Protein AF-A0A1B6J2Y1-F1 (afdb_monomer_lite)

pLDDT: mean 91.32, std 6.56, range [56.53, 96.56]

Structure (mmCIF, N/CA/C/O backbone):
data_AF-A0A1B6J2Y1-F1
#
_entry.id   AF-A0A1B6J2Y1-F1
#
loop_
_atom_site.group_PDB
_atom_site.id
_atom_site.type_symbol
_atom_site.label_atom_id
_atom_site.label_alt_id
_atom_site.label_comp_id
_atom_site.label_asym_id
_atom_site.label_entity_id
_atom_site.label_seq_id
_atom_site.pdbx_PDB_ins_code
_atom_site.Cartn_x
_atom_site.Cartn_y
_atom_site.Cartn_z
_atom_site.occupancy
_atom_site.B_iso_or_equiv
_atom_site.auth_seq_id
_atom_site.auth_comp_id
_atom_site.auth_asym_id
_atom_site.auth_atom_id
_atom_site.pdbx_PDB_model_num
ATOM 1 N N . GLU A 1 1 ? -4.558 22.131 12.508 1.00 56.53 1 GLU A N 1
ATOM 2 C CA . GLU A 1 1 ? -3.847 20.957 13.056 1.00 56.53 1 GLU A CA 1
ATOM 3 C C . GLU A 1 1 ? -2.920 20.390 12.003 1.00 56.53 1 GLU A C 1
ATOM 5 O O . GLU A 1 1 ? -3.273 20.392 10.825 1.00 56.53 1 GLU A O 1
ATOM 10 N N . SER A 1 2 ? -1.729 19.953 12.399 1.00 82.25 2 SER A N 1
ATOM 11 C CA . SER A 1 2 ? -0.819 19.274 11.476 1.00 82.25 2 SER A CA 1
ATOM 12 C C . SER A 1 2 ? -1.332 17.854 11.219 1.00 82.25 2 SER A C 1
ATOM 14 O O . SER A 1 2 ? -1.679 17.148 12.161 1.00 82.25 2 SER A O 1
ATOM 16 N N . VAL A 1 3 ? -1.340 17.381 9.966 1.00 83.25 3 VAL A N 1
ATOM 17 C CA . VAL A 1 3 ? -1.751 15.998 9.609 1.00 83.25 3 VAL A CA 1
ATOM 18 C C . VAL A 1 3 ? -0.994 14.946 10.436 1.00 83.25 3 VAL A C 1
ATOM 20 O O . VAL A 1 3 ? -1.525 13.886 10.761 1.00 83.25 3 VAL A O 1
ATOM 23 N N . ARG A 1 4 ? 0.235 15.269 10.858 1.00 85.75 4 ARG A N 1
ATOM 24 C CA . ARG A 1 4 ? 1.053 14.423 11.736 1.00 85.75 4 ARG A CA 1
ATOM 25 C C . ARG A 1 4 ? 0.473 14.262 13.143 1.00 85.75 4 ARG A C 1
ATOM 27 O O . ARG A 1 4 ? 0.669 13.214 13.748 1.00 85.75 4 ARG A O 1
ATOM 34 N N . GLU A 1 5 ? -0.196 15.276 13.680 1.00 90.75 5 GLU A N 1
ATOM 35 C CA . GLU A 1 5 ? -0.849 15.214 14.996 1.00 90.75 5 GLU A CA 1
ATOM 36 C C . GLU A 1 5 ? -2.090 14.327 14.927 1.00 90.75 5 GLU A C 1
ATOM 38 O O . GLU A 1 5 ? -2.257 13.433 15.754 1.00 90.75 5 GLU A O 1
ATOM 43 N N . VAL A 1 6 ? -2.881 14.488 13.864 1.00 92.19 6 VAL A N 1
ATOM 44 C CA . VAL A 1 6 ? -4.050 13.647 13.585 1.00 92.19 6 VAL A CA 1
ATOM 45 C C . VAL A 1 6 ? -3.638 12.181 13.432 1.00 92.19 6 VAL A C 1
ATOM 47 O O . VAL A 1 6 ? -4.228 11.302 14.056 1.00 92.19 6 VAL A O 1
ATOM 50 N N . LEU A 1 7 ? -2.574 11.896 12.673 1.00 92.12 7 LEU A N 1
ATOM 51 C CA . LEU A 1 7 ? -2.053 10.534 12.529 1.00 92.12 7 LEU A CA 1
ATOM 52 C C . LEU A 1 7 ? -1.646 9.924 13.880 1.00 92.12 7 LEU A C 1
ATOM 54 O O . LEU A 1 7 ? -1.918 8.748 14.125 1.00 92.12 7 LEU A O 1
ATOM 58 N N . LYS A 1 8 ? -1.014 10.704 14.767 1.00 91.94 8 LYS A N 1
ATOM 59 C CA . LYS A 1 8 ? -0.637 10.234 16.109 1.00 91.94 8 LYS A CA 1
ATOM 60 C C . LYS A 1 8 ? -1.866 9.881 16.946 1.00 91.94 8 LYS A C 1
ATOM 62 O O . LYS A 1 8 ? -1.886 8.806 17.535 1.00 91.94 8 LYS A O 1
ATOM 67 N N . ASP A 1 9 ? -2.889 10.732 16.948 1.00 93.12 9 ASP A N 1
ATOM 68 C CA . ASP A 1 9 ? -4.143 10.484 17.671 1.00 93.12 9 ASP A CA 1
ATOM 69 C C . ASP A 1 9 ? -4.846 9.205 17.179 1.00 93.12 9 ASP A C 1
ATOM 71 O O . ASP A 1 9 ? -5.168 8.311 17.966 1.00 93.12 9 ASP A O 1
ATOM 75 N N . TYR A 1 10 ? -4.989 9.048 15.860 1.00 92.31 10 TYR A N 1
ATOM 76 C CA . TYR A 1 10 ? -5.555 7.830 15.275 1.00 92.31 10 TYR A CA 1
ATOM 77 C C . TYR A 1 10 ? -4.703 6.588 15.555 1.00 92.31 10 TYR A C 1
ATOM 79 O O . TYR A 1 10 ? -5.251 5.512 15.788 1.00 92.31 10 TYR A O 1
ATOM 87 N N . THR A 1 11 ? -3.377 6.724 15.586 1.00 91.94 11 THR A N 1
ATOM 88 C CA . THR A 1 11 ? -2.473 5.620 15.936 1.00 91.94 11 THR A CA 1
ATOM 89 C C . THR A 1 11 ? -2.697 5.143 17.369 1.00 91.94 11 THR A C 1
ATOM 91 O O . THR A 1 11 ? -2.738 3.937 17.602 1.00 91.94 11 THR A O 1
ATOM 94 N N . THR A 1 12 ? -2.876 6.060 18.323 1.00 92.12 12 THR A N 1
ATOM 95 C CA . THR A 1 12 ? -3.210 5.711 19.713 1.00 92.12 12 THR A CA 1
ATOM 96 C C . THR A 1 12 ? -4.562 5.000 19.779 1.00 92.12 12 THR A C 1
ATOM 98 O O . THR A 1 12 ? -4.651 3.898 20.315 1.00 92.12 12 THR A O 1
ATOM 101 N N . LYS A 1 13 ? -5.584 5.533 19.097 1.00 91.62 13 LYS A N 1
ATOM 102 C CA . LYS A 1 13 ? -6.920 4.911 19.022 1.00 91.62 13 LYS A CA 1
ATOM 103 C C . LYS A 1 13 ? -6.900 3.500 18.429 1.00 91.62 13 LYS A C 1
ATOM 105 O O . LYS A 1 13 ? -7.627 2.629 18.899 1.00 91.62 13 LYS A O 1
ATOM 110 N N . ALA A 1 14 ? -6.066 3.262 17.417 1.00 91.31 14 ALA A N 1
ATOM 111 C CA . ALA A 1 14 ? -5.912 1.944 16.803 1.00 91.31 14 ALA A CA 1
ATOM 112 C C . ALA A 1 14 ? -5.278 0.913 17.750 1.00 91.31 14 ALA A C 1
ATOM 114 O O . ALA A 1 14 ? -5.557 -0.278 17.636 1.00 91.31 14 ALA A O 1
ATOM 115 N N . LYS A 1 15 ? -4.418 1.362 18.673 1.00 90.44 15 LYS A N 1
ATOM 116 C CA . LYS A 1 15 ? -3.796 0.499 19.687 1.00 90.44 15 LYS A CA 1
ATOM 117 C C . LYS A 1 15 ? -4.763 0.169 20.818 1.00 90.44 15 LYS A C 1
ATOM 119 O O . LYS A 1 15 ? -4.829 -0.984 21.228 1.00 90.44 15 LYS A O 1
ATOM 124 N N . ASP A 1 16 ? -5.524 1.160 21.274 1.00 91.62 16 ASP A N 1
ATOM 125 C CA . ASP A 1 16 ? -6.449 1.001 22.400 1.00 91.62 16 ASP A CA 1
ATOM 126 C C . ASP A 1 16 ? -7.725 0.237 22.016 1.00 91.62 16 ASP A C 1
ATOM 128 O O . ASP A 1 16 ? -8.350 -0.411 22.852 1.00 91.62 16 ASP A O 1
ATOM 132 N N . SER A 1 17 ? -8.162 0.328 20.757 1.00 90.19 17 SER A N 1
ATOM 133 C CA . SER A 1 17 ? -9.421 -0.266 20.284 1.00 90.19 17 SER A CA 1
ATOM 134 C C . SER A 1 17 ? -9.286 -0.880 18.884 1.00 90.19 17 SER A C 1
ATOM 136 O O . SER A 1 17 ? -9.886 -0.375 17.924 1.00 90.19 17 SER A O 1
ATOM 138 N N . PRO A 1 18 ? -8.546 -1.999 18.755 1.00 83.81 18 PRO A N 1
ATOM 139 C CA . PRO A 1 18 ? -8.252 -2.629 17.466 1.00 83.81 18 PRO A CA 1
ATOM 140 C C . PRO A 1 18 ? -9.501 -3.154 16.739 1.00 83.81 18 PRO A C 1
ATOM 142 O O . PRO A 1 18 ? -9.532 -3.183 15.512 1.00 83.81 18 PRO A O 1
ATOM 145 N N . ASP A 1 19 ? -10.562 -3.509 17.470 1.00 89.94 19 ASP A N 1
ATOM 146 C CA . ASP A 1 19 ? -11.825 -3.986 16.884 1.00 89.94 19 ASP A CA 1
ATOM 147 C C . ASP A 1 19 ? -12.719 -2.851 16.354 1.00 89.94 19 ASP A C 1
ATOM 149 O O . ASP A 1 19 ? -13.697 -3.091 15.641 1.00 89.94 19 ASP A O 1
ATOM 153 N N . ASN A 1 20 ? -12.419 -1.597 16.700 1.00 92.38 20 ASN A N 1
ATOM 154 C CA . ASN A 1 20 ? -13.230 -0.452 16.295 1.00 92.38 20 ASN A CA 1
ATOM 155 C C . ASN A 1 20 ? -12.573 0.336 15.161 1.00 92.38 20 ASN A C 1
ATOM 157 O O . ASN A 1 20 ? -13.238 0.659 14.174 1.00 92.38 20 ASN A O 1
ATOM 161 N N . VAL A 1 21 ? -11.272 0.624 15.283 1.00 94.06 21 VAL A N 1
ATOM 162 C CA . VAL A 1 21 ? -10.537 1.453 14.322 1.00 94.06 21 VAL A CA 1
ATOM 163 C C . VAL A 1 21 ? -9.244 0.768 13.901 1.00 94.06 21 VAL A C 1
ATOM 165 O O . VAL A 1 21 ? -8.378 0.488 14.724 1.00 94.06 21 VAL A O 1
ATOM 168 N N . HIS A 1 22 ? -9.086 0.580 12.594 1.00 95.38 22 HIS A N 1
ATOM 169 C CA . HIS A 1 22 ? -7.845 0.130 11.975 1.00 95.38 22 HIS A CA 1
ATOM 170 C C . HIS A 1 22 ? -7.227 1.278 11.191 1.00 95.38 22 HIS A C 1
ATOM 172 O O . HIS A 1 22 ? -7.905 1.918 10.386 1.00 95.38 22 HIS A O 1
ATOM 178 N N . VAL A 1 23 ? -5.949 1.556 11.431 1.00 95.88 23 VAL A N 1
ATOM 179 C CA . VAL A 1 23 ? -5.259 2.708 10.840 1.00 95.88 23 VAL A CA 1
ATOM 180 C C . VAL A 1 23 ? -4.053 2.228 10.060 1.00 95.88 23 VAL A C 1
ATOM 182 O O . VAL A 1 23 ? -3.183 1.542 10.606 1.00 95.88 23 VAL A O 1
ATOM 185 N N . ILE A 1 24 ? -4.003 2.615 8.789 1.00 96.12 24 ILE A N 1
ATOM 186 C CA . ILE A 1 24 ? -2.881 2.328 7.904 1.00 96.12 24 ILE A CA 1
ATOM 187 C C . ILE A 1 24 ? -2.351 3.598 7.252 1.00 96.12 24 ILE A C 1
ATOM 189 O O . ILE A 1 24 ? -3.102 4.524 6.944 1.00 96.12 24 ILE A O 1
ATOM 193 N N . THR A 1 25 ? -1.049 3.604 7.004 1.00 95.62 25 THR A N 1
ATOM 194 C CA . THR A 1 25 ? -0.390 4.551 6.106 1.00 95.62 25 THR A CA 1
ATOM 195 C C . THR A 1 25 ? -0.011 3.827 4.823 1.00 95.62 25 THR A C 1
ATOM 197 O O . THR A 1 25 ? 0.511 2.710 4.888 1.00 95.62 25 THR A O 1
ATOM 200 N N . VAL A 1 26 ? -0.277 4.445 3.678 1.00 95.69 26 VAL A N 1
ATOM 201 C CA . VAL A 1 26 ? 0.001 3.888 2.352 1.00 95.69 26 VAL A CA 1
ATOM 202 C C . VAL A 1 26 ? 0.921 4.836 1.598 1.00 95.69 26 VAL A C 1
ATOM 204 O O . VAL A 1 26 ? 0.618 6.023 1.498 1.00 95.69 26 VAL A O 1
ATOM 207 N N . ASP A 1 27 ? 2.008 4.283 1.070 1.00 94.88 27 ASP A N 1
ATOM 208 C CA . ASP A 1 27 ? 3.006 4.986 0.263 1.00 94.88 27 ASP A CA 1
ATOM 209 C C . ASP A 1 27 ? 3.270 4.205 -1.031 1.00 94.88 27 ASP A C 1
ATOM 211 O O . ASP A 1 27 ? 3.378 2.970 -1.025 1.00 94.88 27 ASP A O 1
ATOM 215 N N . LEU A 1 28 ? 3.356 4.919 -2.152 1.00 94.25 28 LEU A N 1
ATOM 216 C CA . LEU A 1 28 ? 3.657 4.346 -3.459 1.00 94.25 28 LEU A CA 1
ATOM 217 C C . LEU A 1 28 ? 5.088 4.712 -3.855 1.00 94.25 28 LEU A C 1
ATOM 219 O O . LEU A 1 28 ? 5.376 5.825 -4.294 1.00 94.25 28 LEU A O 1
ATOM 223 N N . GLN A 1 29 ? 5.975 3.722 -3.797 1.00 93.44 29 GLN A N 1
ATOM 224 C CA . GLN A 1 29 ? 7.388 3.919 -4.087 1.00 93.44 29 GLN A CA 1
ATOM 225 C C . GLN A 1 29 ? 7.616 4.351 -5.548 1.00 93.44 29 GLN A C 1
ATOM 227 O O . GLN A 1 29 ? 6.867 3.987 -6.465 1.00 93.44 29 GLN A O 1
ATOM 232 N N . GLN A 1 30 ? 8.701 5.099 -5.781 1.00 92.69 30 GLN A N 1
ATOM 233 C CA . GLN A 1 30 ? 9.217 5.362 -7.124 1.00 92.69 30 GLN A CA 1
ATOM 234 C C . GLN A 1 30 ? 9.460 4.050 -7.891 1.00 92.69 30 GLN A C 1
ATOM 236 O O . GLN A 1 30 ? 9.902 3.052 -7.322 1.00 92.69 30 GLN A O 1
ATOM 241 N N . THR A 1 31 ? 9.191 4.064 -9.200 1.00 93.06 31 THR A N 1
ATOM 242 C CA . THR A 1 31 ? 9.335 2.892 -10.072 1.00 93.06 31 THR A CA 1
ATOM 243 C C . THR A 1 31 ? 10.768 2.357 -10.060 1.00 93.06 31 THR A C 1
ATOM 245 O O . THR A 1 31 ? 11.732 3.102 -10.257 1.00 93.06 31 THR A O 1
ATOM 248 N N . LEU A 1 32 ? 10.914 1.048 -9.857 1.00 92.81 32 LEU A N 1
ATOM 249 C CA . LEU A 1 32 ? 12.206 0.384 -9.718 1.00 92.81 32 LEU A CA 1
ATOM 250 C C . LEU A 1 32 ? 12.630 -0.236 -11.058 1.00 92.81 32 LEU A C 1
ATOM 252 O O . LEU A 1 32 ? 11.995 -1.189 -11.517 1.00 92.81 32 LEU A O 1
ATOM 256 N N . PRO A 1 33 ? 13.702 0.256 -11.701 1.00 91.56 33 PRO A N 1
ATOM 257 C CA . PRO A 1 33 ? 14.198 -0.346 -12.929 1.00 91.56 33 PRO A CA 1
ATOM 258 C C . PRO A 1 33 ? 14.869 -1.694 -12.630 1.00 91.56 33 PRO A C 1
ATOM 260 O O . PRO A 1 33 ? 15.833 -1.760 -11.862 1.00 91.56 33 PRO A O 1
ATOM 263 N N . THR A 1 34 ? 14.384 -2.760 -13.263 1.00 90.12 34 THR A N 1
ATOM 264 C CA . THR A 1 34 ? 14.779 -4.149 -12.991 1.00 90.12 34 THR A CA 1
ATOM 265 C C . THR A 1 34 ? 15.225 -4.859 -14.282 1.00 90.12 34 THR A C 1
ATOM 267 O O . THR A 1 34 ? 14.592 -4.682 -15.324 1.00 90.12 34 THR A O 1
ATOM 270 N N . PRO A 1 35 ? 16.307 -5.666 -14.260 1.00 88.25 35 PRO A N 1
ATOM 271 C CA . PRO A 1 35 ? 17.261 -5.849 -13.163 1.00 88.25 35 PRO A CA 1
ATOM 272 C C . PRO A 1 35 ? 18.217 -4.655 -13.002 1.00 88.25 35 PRO A C 1
ATOM 274 O O . PRO A 1 35 ? 18.497 -3.914 -13.947 1.00 88.25 35 PRO A O 1
ATOM 277 N N . LYS A 1 36 ? 18.769 -4.487 -11.794 1.00 85.00 36 LYS A N 1
ATOM 278 C CA . LYS A 1 36 ? 19.811 -3.488 -11.522 1.00 85.00 36 LYS A CA 1
ATOM 279 C C . LYS A 1 36 ? 21.128 -3.937 -12.158 1.00 85.00 36 LYS A C 1
ATOM 281 O O . LYS A 1 36 ? 21.861 -4.735 -11.584 1.00 85.00 36 LYS A O 1
ATOM 286 N N . LEU A 1 37 ? 21.421 -3.417 -13.346 1.00 86.00 37 LEU A N 1
ATOM 287 C CA . LEU A 1 37 ? 22.646 -3.709 -14.091 1.00 86.00 37 LEU A CA 1
A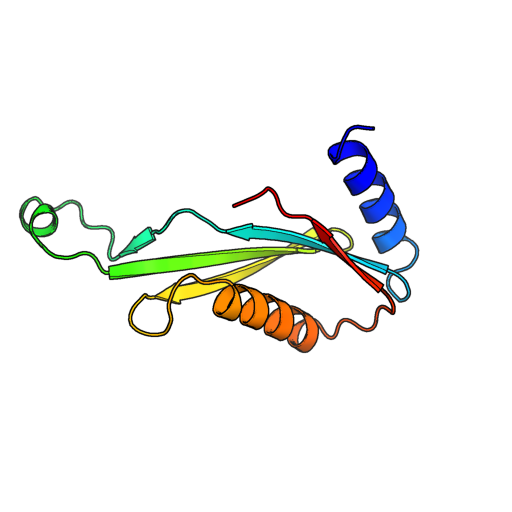TOM 288 C C . LEU A 1 37 ? 23.583 -2.501 -14.087 1.00 86.00 37 LEU A C 1
ATOM 290 O O . LEU A 1 37 ? 23.148 -1.369 -14.291 1.00 86.00 37 LEU A O 1
ATOM 294 N N . SER A 1 38 ? 24.874 -2.757 -13.886 1.00 85.12 38 SER A N 1
ATOM 295 C CA . SER A 1 38 ? 25.952 -1.758 -13.942 1.00 85.12 38 SER A CA 1
ATOM 296 C C . SER A 1 38 ? 26.729 -1.776 -15.264 1.00 85.12 38 SER A C 1
ATOM 298 O O . SER A 1 38 ? 27.665 -1.001 -15.437 1.00 85.12 38 SER A O 1
ATOM 300 N N . SER A 1 39 ? 26.367 -2.650 -16.208 1.00 86.56 39 SER A N 1
ATOM 301 C CA . SER A 1 39 ? 27.064 -2.779 -17.487 1.00 86.56 39 SER A CA 1
ATOM 302 C C . SER A 1 39 ? 26.621 -1.708 -18.490 1.00 86.56 39 SER A C 1
ATOM 304 O O . SER A 1 39 ? 25.430 -1.441 -18.653 1.00 86.56 39 SER A O 1
ATOM 306 N N . GLY A 1 40 ? 27.581 -1.121 -19.213 1.00 85.31 40 GLY A N 1
ATOM 307 C CA . GLY A 1 40 ? 27.323 -0.091 -20.231 1.00 85.31 40 GLY A CA 1
ATOM 308 C C . GLY A 1 40 ? 26.249 -0.469 -21.266 1.00 85.31 40 GLY A C 1
ATOM 309 O O . GLY A 1 40 ? 25.349 0.333 -21.509 1.00 85.31 40 GLY A O 1
ATOM 310 N N . PRO A 1 41 ? 26.239 -1.699 -21.821 1.00 86.38 41 PRO A N 1
ATOM 311 C CA . PRO A 1 41 ? 25.201 -2.121 -22.764 1.00 86.38 41 PRO A CA 1
ATOM 312 C C . PRO A 1 41 ? 23.779 -2.127 -22.189 1.00 86.38 41 PRO A C 1
ATOM 314 O O . PRO A 1 41 ? 22.821 -1.964 -22.941 1.00 86.38 41 PRO A O 1
ATOM 317 N N . ALA A 1 42 ? 23.611 -2.304 -20.874 1.00 82.69 42 ALA A N 1
ATOM 318 C CA . ALA A 1 42 ? 22.295 -2.314 -20.238 1.00 82.69 42 ALA A CA 1
ATOM 319 C C . ALA A 1 42 ? 21.628 -0.930 -20.223 1.00 82.69 42 ALA A C 1
ATOM 321 O O . ALA A 1 42 ? 20.407 -0.847 -20.111 1.00 82.69 42 ALA A O 1
ATOM 322 N N . PHE A 1 43 ? 22.404 0.149 -20.369 1.00 81.00 43 PHE A N 1
ATOM 323 C CA . PHE A 1 43 ? 21.873 1.506 -20.495 1.00 81.00 43 PHE A CA 1
ATOM 324 C C . PHE A 1 43 ? 21.011 1.679 -21.753 1.00 81.00 43 PHE A C 1
ATOM 326 O O . PHE A 1 43 ? 20.004 2.378 -21.717 1.00 81.00 43 PHE A O 1
ATOM 333 N N . TYR A 1 44 ? 21.370 0.991 -22.839 1.00 86.88 44 TYR A N 1
ATOM 334 C CA . TYR A 1 44 ? 20.681 1.077 -24.130 1.00 86.88 44 TYR A CA 1
ATOM 335 C C . TYR A 1 44 ? 19.543 0.062 -24.286 1.00 86.88 44 TYR A C 1
ATOM 337 O O . TYR A 1 44 ? 18.883 0.023 -25.323 1.00 86.88 44 TYR A O 1
ATOM 345 N N . LYS A 1 45 ? 19.309 -0.782 -23.275 1.00 86.12 45 LYS A N 1
ATOM 346 C CA . LYS A 1 45 ? 18.221 -1.762 -23.281 1.00 86.12 45 LYS A CA 1
ATOM 347 C C . LYS A 1 45 ? 17.029 -1.241 -22.485 1.00 86.12 45 LYS A C 1
ATOM 349 O O . LYS A 1 45 ? 17.185 -0.517 -21.503 1.00 86.12 45 LYS A O 1
ATOM 354 N N . ARG A 1 46 ? 15.824 -1.651 -22.891 1.00 86.56 46 ARG A N 1
ATOM 355 C CA . ARG A 1 46 ? 14.599 -1.387 -22.128 1.00 86.56 46 ARG A CA 1
ATOM 356 C C . ARG A 1 46 ? 14.693 -2.095 -20.775 1.00 86.56 46 ARG A C 1
ATOM 358 O O . ARG A 1 46 ? 14.941 -3.298 -20.730 1.00 86.56 46 ARG A O 1
ATOM 365 N N . LYS A 1 47 ? 14.515 -1.337 -19.695 1.00 88.25 47 LYS A N 1
ATOM 366 C CA . LYS A 1 47 ? 14.446 -1.862 -18.327 1.00 88.25 47 LYS A CA 1
ATOM 367 C C . LYS A 1 47 ? 12.991 -2.175 -18.002 1.00 88.25 47 LYS A C 1
ATOM 369 O O . LYS A 1 47 ? 12.128 -1.394 -18.392 1.00 88.25 47 LYS A O 1
ATOM 374 N N . LEU A 1 48 ? 12.756 -3.280 -17.302 1.00 92.25 48 LEU A N 1
ATOM 375 C CA . LEU A 1 48 ? 11.434 -3.627 -16.790 1.00 92.25 48 LEU A CA 1
ATOM 376 C C . LEU A 1 48 ? 11.132 -2.738 -15.582 1.00 92.25 48 LEU A C 1
ATOM 378 O O . LEU A 1 48 ? 11.985 -2.593 -14.699 1.00 92.25 48 LEU A O 1
ATOM 382 N N . TRP A 1 49 ? 9.943 -2.149 -15.524 1.00 94.44 49 TRP A N 1
ATOM 383 C CA . TRP A 1 49 ? 9.504 -1.418 -14.336 1.00 94.44 49 TRP A CA 1
ATOM 384 C C . TRP A 1 49 ? 8.870 -2.352 -13.312 1.00 94.44 49 TRP A C 1
ATOM 386 O O . TRP A 1 49 ? 7.892 -3.033 -13.605 1.00 94.44 49 TRP A O 1
ATOM 396 N N . THR A 1 50 ? 9.403 -2.324 -12.093 1.00 95.94 50 THR A N 1
ATOM 397 C CA . THR A 1 50 ? 8.798 -2.955 -10.919 1.00 95.94 50 THR A CA 1
ATOM 398 C C . THR A 1 50 ? 8.175 -1.876 -10.044 1.00 95.94 50 THR A C 1
ATOM 400 O O . THR A 1 50 ? 8.807 -0.863 -9.724 1.00 95.94 50 THR A O 1
ATOM 403 N N . TYR A 1 51 ? 6.928 -2.086 -9.663 1.00 95.94 51 TYR A N 1
ATOM 404 C CA . TYR A 1 51 ? 6.145 -1.223 -8.796 1.00 95.94 51 TYR A CA 1
ATOM 405 C C . TYR A 1 51 ? 6.090 -1.813 -7.389 1.00 95.94 51 TYR A C 1
ATOM 407 O O . TYR A 1 51 ? 6.138 -3.031 -7.217 1.00 95.94 51 TYR A O 1
ATOM 415 N N . ASN A 1 52 ? 6.002 -0.945 -6.383 1.00 95.50 52 ASN A N 1
ATOM 416 C CA . ASN A 1 52 ? 5.857 -1.346 -4.991 1.00 95.50 52 ASN A CA 1
ATOM 417 C C . ASN A 1 52 ? 4.905 -0.393 -4.261 1.00 95.50 52 ASN A C 1
ATOM 419 O O . ASN A 1 52 ? 5.147 0.815 -4.226 1.00 95.50 52 ASN A O 1
ATOM 423 N N . VAL A 1 53 ? 3.851 -0.950 -3.666 1.00 96.12 53 VAL A N 1
ATOM 424 C CA . VAL A 1 53 ? 2.960 -0.251 -2.732 1.00 96.12 53 VAL A CA 1
ATOM 425 C C . VAL A 1 53 ? 3.266 -0.735 -1.323 1.00 96.12 53 VAL A C 1
ATOM 427 O O . VAL A 1 53 ? 3.115 -1.922 -1.014 1.00 96.12 53 VAL A O 1
ATOM 430 N N . GLY A 1 54 ? 3.674 0.195 -0.466 1.00 96.06 54 GLY A N 1
ATOM 431 C CA . GLY A 1 54 ? 3.898 -0.043 0.949 1.00 96.06 54 GLY A CA 1
ATOM 432 C C . GLY A 1 54 ? 2.644 0.264 1.757 1.00 96.06 54 GLY A C 1
ATOM 433 O O . GLY A 1 54 ? 2.107 1.365 1.687 1.00 96.06 54 GLY A O 1
ATOM 434 N N . ILE A 1 55 ? 2.193 -0.696 2.561 1.00 96.56 55 ILE A N 1
ATOM 435 C CA . ILE A 1 55 ? 1.132 -0.504 3.551 1.00 96.56 55 ILE A CA 1
ATOM 436 C C . ILE A 1 55 ? 1.725 -0.736 4.931 1.00 96.56 55 ILE A C 1
ATOM 438 O O . ILE A 1 55 ? 2.242 -1.812 5.226 1.00 96.56 55 ILE A O 1
ATOM 442 N N . HIS A 1 56 ? 1.624 0.256 5.802 1.00 96.00 56 HIS A N 1
ATOM 443 C CA . HIS A 1 56 ? 2.097 0.161 7.173 1.00 96.00 56 HIS A CA 1
ATOM 444 C C . HIS A 1 56 ? 0.927 0.267 8.151 1.00 96.00 56 HIS A C 1
ATOM 446 O O . HIS A 1 56 ? 0.168 1.233 8.142 1.00 96.00 56 HIS A O 1
ATOM 452 N N . ASN A 1 57 ? 0.781 -0.748 9.002 1.00 95.38 57 ASN A N 1
ATOM 453 C CA . ASN A 1 57 ? -0.213 -0.790 10.066 1.00 95.38 57 ASN A CA 1
ATOM 454 C C . ASN A 1 57 ? 0.283 0.015 11.270 1.00 95.38 57 ASN A C 1
ATOM 456 O O . ASN A 1 57 ? 1.210 -0.410 11.960 1.00 95.38 57 ASN A O 1
ATOM 460 N N . CYS A 1 58 ? -0.369 1.139 11.558 1.00 94.00 58 CYS A N 1
ATOM 461 C CA . CYS A 1 58 ? 0.011 2.030 12.652 1.00 94.00 58 CYS A CA 1
ATOM 462 C C . CYS A 1 58 ? -0.261 1.430 14.042 1.00 94.00 58 CYS A C 1
ATOM 464 O O . CYS A 1 58 ? 0.464 1.730 14.990 1.00 94.00 58 CYS A O 1
ATOM 466 N N . GLY A 1 59 ? -1.269 0.562 14.169 1.00 91.94 59 GLY A N 1
ATOM 467 C CA . GLY A 1 59 ? -1.600 -0.107 15.429 1.00 91.94 59 GLY A CA 1
ATOM 468 C C . GLY A 1 59 ? -0.540 -1.133 15.832 1.00 91.94 59 GLY A C 1
ATOM 469 O O . GLY A 1 59 ? -0.064 -1.126 16.965 1.00 91.94 59 GLY A O 1
ATOM 470 N N . THR A 1 60 ? -0.120 -1.983 14.889 1.00 91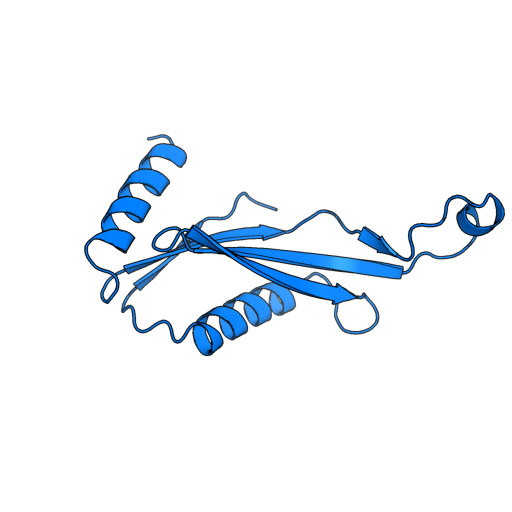.12 60 THR A N 1
ATOM 471 C CA . THR A 1 60 ? 0.822 -3.085 15.168 1.00 91.12 60 THR A CA 1
ATOM 472 C C . THR A 1 60 ? 2.275 -2.785 14.798 1.00 91.12 60 THR A C 1
ATOM 474 O O . THR A 1 60 ? 3.148 -3.586 15.114 1.00 91.12 60 THR A O 1
ATOM 477 N N . GLY A 1 61 ? 2.540 -1.711 14.050 1.00 92.19 61 GLY A N 1
ATOM 478 C CA . GLY A 1 61 ? 3.862 -1.398 13.492 1.00 92.19 61 GLY A CA 1
ATOM 479 C C . GLY A 1 61 ? 4.335 -2.354 12.388 1.00 92.19 61 GLY A C 1
ATOM 480 O O . GLY A 1 61 ? 5.533 -2.467 12.146 1.00 92.19 61 GLY A O 1
ATOM 481 N N . LYS A 1 62 ? 3.425 -3.101 11.743 1.00 94.31 62 LYS A N 1
ATOM 482 C CA . LYS A 1 62 ? 3.787 -4.080 10.697 1.00 94.31 62 LYS A CA 1
ATOM 483 C C . LYS A 1 62 ? 3.715 -3.439 9.314 1.00 94.31 62 LYS A C 1
ATOM 485 O O . LYS A 1 62 ? 2.689 -2.857 8.970 1.00 94.31 62 LYS A O 1
ATOM 490 N N . GLY A 1 63 ? 4.775 -3.596 8.525 1.00 95.31 63 GLY A N 1
ATOM 491 C CA . GLY A 1 63 ? 4.833 -3.185 7.122 1.00 95.31 63 GLY A CA 1
ATOM 492 C C . GLY A 1 63 ? 4.548 -4.341 6.162 1.00 95.31 63 GLY A C 1
ATOM 493 O O . GLY A 1 63 ? 4.965 -5.473 6.403 1.00 95.31 63 GLY A O 1
ATOM 494 N N . PHE A 1 64 ? 3.857 -4.041 5.070 1.00 96.12 64 PHE A N 1
ATOM 495 C CA . PHE A 1 64 ? 3.494 -4.962 3.999 1.00 96.12 64 PHE A CA 1
ATOM 496 C C . PHE A 1 64 ? 3.896 -4.330 2.669 1.00 96.12 64 PHE A C 1
ATOM 498 O O . PHE A 1 64 ? 3.539 -3.185 2.406 1.00 96.12 64 PHE A O 1
ATOM 505 N N . MET A 1 65 ? 4.636 -5.071 1.846 1.00 96.44 65 MET A N 1
ATOM 506 C CA . MET A 1 65 ? 5.099 -4.609 0.536 1.00 96.44 65 MET A CA 1
ATOM 507 C C . MET A 1 65 ? 4.404 -5.419 -0.552 1.00 96.44 65 MET A C 1
ATOM 509 O O . MET A 1 65 ? 4.532 -6.645 -0.599 1.00 96.44 65 MET A O 1
ATOM 513 N N . PHE A 1 66 ? 3.661 -4.735 -1.414 1.00 96.19 66 PHE A N 1
ATOM 514 C CA . PHE A 1 66 ? 2.973 -5.329 -2.552 1.00 96.19 66 PHE A CA 1
ATOM 515 C C . PHE A 1 66 ? 3.723 -4.944 -3.817 1.00 96.19 66 PHE A C 1
ATOM 517 O O . PHE A 1 66 ? 3.620 -3.813 -4.283 1.00 96.19 66 PHE A O 1
ATOM 524 N N . MET A 1 67 ? 4.491 -5.892 -4.354 1.00 95.81 67 MET A N 1
ATOM 525 C CA . MET A 1 67 ? 5.299 -5.685 -5.551 1.00 95.81 67 MET A CA 1
ATOM 526 C C . MET A 1 67 ? 4.719 -6.423 -6.751 1.00 95.81 67 MET A C 1
ATOM 528 O O . MET A 1 67 ? 4.266 -7.563 -6.623 1.00 95.81 67 MET A O 1
ATOM 532 N N . TRP A 1 68 ? 4.780 -5.784 -7.913 1.00 96.38 68 TRP A N 1
ATOM 533 C CA . TRP A 1 68 ? 4.466 -6.376 -9.211 1.00 96.38 68 TRP A CA 1
ATOM 534 C C . TRP A 1 68 ? 5.242 -5.640 -10.300 1.00 96.38 68 TRP A C 1
ATOM 536 O O . TRP A 1 68 ? 5.702 -4.521 -10.083 1.00 96.38 68 TRP A O 1
ATOM 546 N N . ASP A 1 69 ? 5.413 -6.254 -11.462 1.00 95.19 69 ASP A N 1
ATOM 547 C CA . ASP A 1 69 ? 6.064 -5.615 -12.601 1.00 95.19 69 ASP A CA 1
ATOM 548 C C . ASP A 1 69 ? 5.062 -5.207 -13.690 1.00 95.19 69 ASP A C 1
ATOM 550 O O . ASP A 1 69 ? 3.908 -5.645 -13.706 1.00 95.19 69 ASP A O 1
ATOM 554 N N . GLU A 1 70 ? 5.515 -4.353 -14.608 1.00 94.69 70 GLU A N 1
ATOM 555 C CA . GLU A 1 70 ? 4.699 -3.798 -15.694 1.00 94.69 70 GLU A CA 1
ATOM 556 C C . GLU A 1 70 ? 4.126 -4.840 -16.665 1.00 94.69 70 GLU A C 1
ATOM 558 O O . GLU A 1 70 ? 3.212 -4.510 -17.422 1.00 94.69 70 GLU A O 1
ATOM 563 N N . SER A 1 71 ? 4.617 -6.088 -16.656 1.00 94.50 71 SER A N 1
ATOM 564 C CA . SER A 1 71 ? 4.017 -7.169 -17.448 1.00 94.50 71 SER A CA 1
ATOM 565 C C . SER A 1 71 ? 2.742 -7.740 -16.821 1.00 94.50 71 SER A C 1
ATOM 567 O O . SER A 1 71 ? 1.935 -8.339 -17.530 1.00 94.50 71 SER A O 1
ATOM 569 N N . ILE A 1 72 ? 2.541 -7.541 -15.514 1.00 95.19 72 ILE A N 1
ATOM 570 C CA . ILE A 1 72 ? 1.391 -8.064 -14.766 1.00 95.19 72 ILE A CA 1
ATOM 571 C C . ILE A 1 72 ? 0.245 -7.054 -14.771 1.00 95.19 72 ILE A C 1
ATOM 573 O O . ILE A 1 72 ? -0.890 -7.399 -15.094 1.00 95.19 72 ILE A O 1
ATOM 577 N N . ALA A 1 73 ? 0.529 -5.815 -14.373 1.00 94.69 73 ALA A N 1
ATOM 578 C CA . ALA A 1 73 ? -0.475 -4.768 -14.235 1.00 94.69 73 ALA A CA 1
ATOM 579 C C . ALA A 1 73 ? 0.161 -3.376 -14.318 1.00 94.69 73 ALA A C 1
ATOM 581 O O . ALA A 1 73 ? 1.384 -3.226 -14.242 1.00 94.69 73 ALA A O 1
ATOM 582 N N . LYS A 1 74 ? -0.674 -2.343 -14.466 1.00 92.69 74 LYS A N 1
ATOM 583 C CA . LYS A 1 74 ? -0.212 -0.951 -14.527 1.00 92.69 74 LYS A CA 1
ATOM 584 C C . LYS A 1 74 ? 0.013 -0.407 -13.109 1.00 92.69 74 LYS A C 1
ATOM 586 O O . LYS A 1 74 ? 0.079 -1.152 -12.137 1.00 92.69 74 LYS A O 1
ATOM 591 N N . ARG A 1 75 ? 0.189 0.910 -12.990 1.00 91.25 75 ARG A N 1
ATOM 592 C CA . ARG A 1 75 ? 0.407 1.636 -11.727 1.00 91.25 75 ARG A CA 1
ATOM 593 C C . ARG A 1 75 ? -0.732 2.636 -11.481 1.00 91.25 75 ARG A C 1
ATOM 595 O O . ARG A 1 75 ? -0.475 3.814 -11.247 1.00 91.25 75 ARG A O 1
ATOM 602 N N . GLY A 1 76 ? -1.975 2.200 -11.672 1.00 91.69 76 GLY A N 1
ATOM 603 C CA . GLY A 1 76 ? -3.173 3.024 -11.537 1.00 91.69 76 GLY A CA 1
ATOM 604 C C . GLY A 1 76 ? -3.856 2.875 -10.177 1.00 91.69 76 GLY A C 1
ATOM 605 O O . GLY A 1 76 ? -3.419 2.128 -9.300 1.00 91.69 76 GLY A O 1
ATOM 606 N N . SER A 1 77 ? -4.966 3.597 -10.010 1.00 92.12 77 SER A N 1
ATOM 607 C CA . SER A 1 77 ? -5.806 3.533 -8.809 1.00 92.12 77 SER A CA 1
ATOM 608 C C . SER A 1 77 ? -6.372 2.137 -8.560 1.00 92.12 77 SER A C 1
ATOM 610 O O . SER A 1 77 ? -6.502 1.735 -7.406 1.00 92.12 77 SER A O 1
ATOM 612 N N . ASP A 1 78 ? -6.677 1.395 -9.624 1.00 94.81 78 ASP A N 1
ATOM 613 C CA . ASP A 1 78 ? -7.288 0.070 -9.530 1.00 94.81 78 ASP A CA 1
ATOM 614 C C . ASP A 1 78 ? -6.301 -0.944 -8.945 1.00 9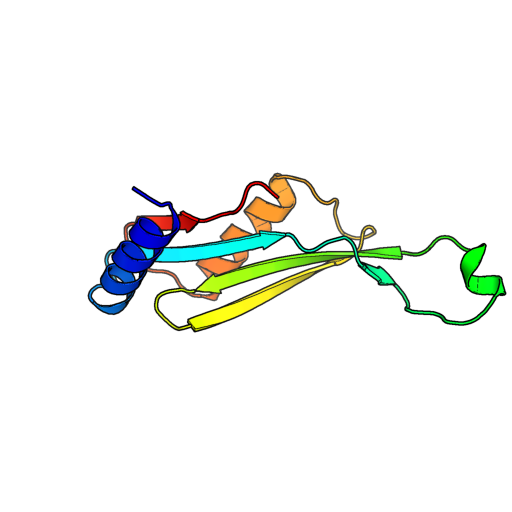4.81 78 ASP A C 1
ATOM 616 O O . ASP A 1 78 ? -6.655 -1.715 -8.049 1.00 94.81 7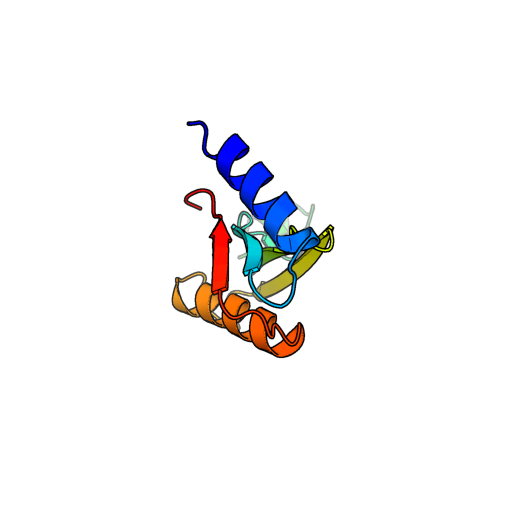8 ASP A O 1
ATOM 620 N N . GLU A 1 79 ? -5.031 -0.895 -9.362 1.00 94.75 79 GLU A N 1
ATOM 621 C CA . GLU A 1 79 ? -3.988 -1.741 -8.785 1.00 94.75 79 GLU A CA 1
ATOM 622 C C . GLU A 1 79 ? -3.732 -1.401 -7.312 1.00 94.75 79 GLU A C 1
ATOM 624 O O . GLU A 1 79 ? -3.644 -2.308 -6.479 1.00 94.75 79 GLU A O 1
ATOM 629 N N . ILE A 1 80 ? -3.693 -0.112 -6.958 1.00 94.00 80 ILE A N 1
ATOM 630 C CA . ILE A 1 80 ? -3.529 0.327 -5.563 1.00 94.00 80 ILE A CA 1
ATOM 631 C C . ILE A 1 80 ? -4.723 -0.133 -4.712 1.00 94.00 80 ILE A C 1
ATOM 633 O O . ILE A 1 80 ? -4.533 -0.707 -3.636 1.00 94.00 80 ILE A O 1
ATOM 637 N N . GLY A 1 81 ? -5.951 0.043 -5.208 1.00 94.75 81 GLY A N 1
ATOM 638 C CA . GLY A 1 81 ? -7.171 -0.431 -4.555 1.00 94.75 81 GLY A CA 1
ATOM 639 C C . GLY A 1 81 ? -7.169 -1.947 -4.353 1.00 94.75 81 GLY A C 1
ATOM 640 O O . GLY A 1 81 ? -7.510 -2.427 -3.269 1.00 94.75 81 GLY A O 1
ATOM 641 N N . SER A 1 82 ? -6.692 -2.705 -5.345 1.00 95.81 82 SER A N 1
ATOM 642 C CA . SER A 1 82 ? -6.544 -4.160 -5.238 1.00 95.81 82 SER A CA 1
ATOM 643 C C . SER A 1 82 ? -5.529 -4.569 -4.162 1.00 95.81 82 SER A C 1
ATOM 645 O O . SER A 1 82 ? -5.773 -5.524 -3.422 1.00 95.81 82 SER A O 1
ATOM 647 N N . CYS A 1 83 ? -4.432 -3.818 -4.004 1.00 95.75 83 CYS A N 1
ATOM 648 C CA . CYS A 1 83 ? -3.439 -4.051 -2.954 1.00 95.75 83 CYS A CA 1
ATOM 649 C C . CYS A 1 83 ? -4.025 -3.788 -1.562 1.00 95.75 83 CYS A C 1
ATOM 651 O O . CYS A 1 83 ? -3.831 -4.596 -0.651 1.00 95.75 83 CYS A O 1
ATOM 653 N N . ILE A 1 84 ? -4.794 -2.706 -1.405 1.00 95.50 84 ILE A N 1
ATOM 654 C CA . ILE A 1 84 ? -5.486 -2.384 -0.148 1.00 95.50 84 ILE A CA 1
ATOM 655 C C . ILE A 1 84 ? -6.518 -3.466 0.184 1.00 95.50 84 ILE A C 1
ATOM 657 O O . ILE A 1 84 ? -6.563 -3.941 1.319 1.00 95.50 84 ILE A O 1
ATOM 661 N N . LEU A 1 85 ? -7.307 -3.914 -0.795 1.00 95.88 85 LEU A N 1
ATOM 662 C CA . LEU A 1 85 ? -8.275 -4.992 -0.595 1.00 95.88 85 LEU A CA 1
ATOM 663 C C . LEU A 1 85 ? -7.577 -6.296 -0.187 1.00 95.88 85 LEU A C 1
ATOM 665 O O . LEU A 1 85 ? -7.944 -6.912 0.814 1.00 95.88 85 LEU A O 1
ATOM 669 N N . LYS A 1 86 ? -6.516 -6.678 -0.908 1.00 96.19 86 LYS A N 1
ATOM 670 C CA . LYS A 1 86 ? -5.696 -7.854 -0.592 1.00 96.19 86 LYS A CA 1
ATOM 671 C C . LYS A 1 86 ? -5.129 -7.772 0.823 1.00 96.19 86 LYS A C 1
ATOM 673 O O . LYS A 1 86 ? -5.136 -8.772 1.542 1.00 96.19 86 LYS A O 1
ATOM 678 N N . TYR A 1 87 ? -4.665 -6.598 1.244 1.00 96.56 87 TYR A N 1
ATOM 679 C CA . TYR A 1 87 ? -4.221 -6.353 2.610 1.00 96.56 87 TYR A CA 1
ATOM 680 C C . TYR A 1 87 ? -5.344 -6.570 3.630 1.00 96.56 87 TYR A C 1
ATOM 682 O O . TYR A 1 87 ? -5.164 -7.356 4.555 1.00 96.56 87 TYR A O 1
ATOM 690 N N . VAL A 1 88 ? -6.505 -5.934 3.450 1.00 95.31 88 VAL A N 1
ATOM 691 C CA . VAL A 1 88 ? -7.644 -6.036 4.382 1.00 95.31 88 VAL A CA 1
ATOM 692 C C . VAL A 1 88 ? -8.076 -7.492 4.566 1.00 95.31 88 VAL A C 1
ATOM 694 O O . VAL A 1 88 ? -8.263 -7.941 5.700 1.00 95.31 88 VAL A O 1
ATOM 697 N N . THR A 1 89 ? -8.169 -8.248 3.470 1.00 95.19 89 THR A N 1
ATOM 698 C CA . THR A 1 89 ? -8.536 -9.669 3.503 1.00 95.19 89 THR A CA 1
ATOM 699 C C . THR A 1 89 ? -7.448 -10.530 4.150 1.00 95.19 89 THR A C 1
ATOM 701 O O . THR A 1 89 ? -7.750 -11.337 5.025 1.00 95.19 89 THR A O 1
ATOM 704 N N . SER A 1 90 ? -6.179 -10.361 3.764 1.00 93.75 90 SER A N 1
ATOM 705 C CA . SER A 1 90 ? -5.074 -11.193 4.277 1.00 93.75 90 SER A CA 1
ATOM 706 C C . SER A 1 90 ? -4.71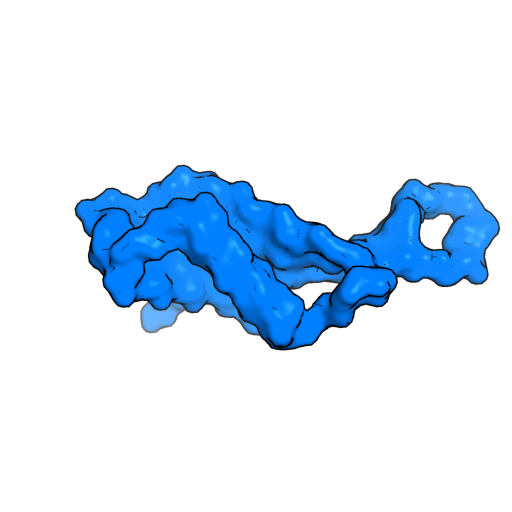4 -10.906 5.735 1.00 93.75 90 SER A C 1
ATOM 708 O O . SER A 1 90 ? -4.390 -11.828 6.481 1.00 93.75 90 SER A O 1
ATOM 710 N N . ALA A 1 91 ? -4.808 -9.648 6.164 1.00 90.56 91 ALA A N 1
ATOM 711 C CA . ALA A 1 91 ? -4.609 -9.246 7.551 1.00 90.56 91 ALA A CA 1
ATOM 712 C C . ALA A 1 91 ? -5.837 -9.532 8.435 1.00 90.56 91 ALA A C 1
ATOM 714 O O . ALA A 1 91 ? -5.769 -9.295 9.640 1.00 90.56 91 ALA A O 1
ATOM 715 N N . ASN A 1 92 ? -6.931 -10.049 7.854 1.00 90.69 92 ASN A N 1
ATOM 716 C CA . ASN A 1 92 ? -8.193 -10.347 8.530 1.00 90.69 92 ASN A CA 1
ATOM 717 C C . ASN A 1 92 ? -8.678 -9.162 9.380 1.00 90.69 92 ASN A C 1
ATOM 719 O O . ASN A 1 92 ? -8.956 -9.304 10.574 1.00 90.69 92 ASN A O 1
ATOM 723 N N . VAL A 1 93 ? -8.705 -7.969 8.779 1.00 90.81 93 VAL A N 1
ATOM 724 C CA . VAL A 1 93 ? -9.090 -6.740 9.482 1.00 90.81 93 VAL A CA 1
ATOM 725 C C . VAL A 1 93 ? -10.575 -6.817 9.831 1.00 90.81 93 VAL A C 1
ATOM 727 O O . VAL A 1 93 ? -11.430 -6.775 8.951 1.00 90.81 93 VAL A O 1
ATOM 730 N N . LYS A 1 94 ? -10.878 -6.923 11.127 1.00 90.00 94 LYS A N 1
ATOM 731 C CA . LYS A 1 94 ? -12.255 -6.991 11.654 1.00 90.00 94 LYS A CA 1
ATOM 732 C C . LYS A 1 94 ? -12.804 -5.642 12.112 1.00 90.00 94 LYS A C 1
ATOM 734 O O . LYS A 1 94 ? -13.959 -5.563 12.523 1.00 90.00 94 LYS A O 1
ATOM 739 N N . ALA A 1 95 ? -11.977 -4.600 12.076 1.00 91.38 95 ALA A N 1
ATOM 740 C CA . ALA A 1 95 ? -12.354 -3.290 12.569 1.00 91.38 95 ALA A CA 1
ATOM 741 C C . ALA A 1 95 ? -13.540 -2.708 11.795 1.00 91.38 95 ALA A C 1
ATOM 743 O O . ALA A 1 95 ? -13.600 -2.794 10.568 1.00 91.38 95 ALA A O 1
ATOM 744 N N . LYS A 1 96 ? -14.450 -2.044 12.511 1.00 92.56 96 LYS A N 1
ATOM 745 C CA . LYS A 1 96 ? -15.619 -1.382 11.906 1.00 92.56 96 LYS A CA 1
ATOM 746 C C . LYS A 1 96 ? -15.241 -0.206 11.009 1.00 92.56 96 LYS A C 1
ATOM 748 O O . LYS A 1 96 ? -15.958 0.097 10.059 1.00 92.56 96 LYS A O 1
ATOM 753 N N . LYS A 1 97 ? -14.140 0.481 11.328 1.00 94.00 97 LYS A N 1
ATOM 754 C CA . LYS A 1 97 ? -13.662 1.656 10.600 1.00 94.00 97 LYS A CA 1
ATOM 755 C C . LYS A 1 97 ? -12.214 1.467 10.165 1.00 94.00 97 LYS A C 1
ATOM 757 O O . LYS A 1 97 ? -11.335 1.285 11.003 1.00 94.00 97 LYS A O 1
ATOM 762 N N . LEU A 1 98 ? -11.969 1.590 8.864 1.00 94.25 98 LEU A N 1
ATOM 763 C CA . LEU A 1 98 ? -10.632 1.680 8.283 1.00 94.25 98 LEU A CA 1
ATOM 764 C C . LEU A 1 98 ? -10.303 3.149 7.998 1.00 94.25 98 LEU A C 1
ATOM 766 O O . LEU A 1 98 ? -11.072 3.837 7.327 1.00 94.25 98 LEU A O 1
ATOM 770 N N . VAL A 1 99 ? -9.170 3.630 8.506 1.00 94.62 99 VAL A N 1
ATOM 771 C CA . VAL A 1 99 ? -8.640 4.969 8.223 1.00 94.62 99 VAL A CA 1
ATOM 772 C C . VAL A 1 99 ? -7.326 4.816 7.474 1.00 94.62 99 VAL A C 1
ATOM 774 O O . VAL A 1 99 ? -6.412 4.133 7.938 1.00 94.62 99 VAL A O 1
ATOM 777 N N . ILE A 1 100 ? -7.246 5.455 6.312 1.00 94.44 100 ILE A N 1
ATOM 778 C CA . ILE A 1 100 ? -6.092 5.392 5.422 1.00 94.44 100 ILE A CA 1
ATOM 779 C C . ILE A 1 100 ? -5.480 6.784 5.341 1.00 94.44 100 ILE A C 1
ATOM 781 O O . ILE A 1 100 ? -6.165 7.746 4.996 1.00 94.44 100 ILE A O 1
ATOM 785 N N . PHE A 1 101 ? -4.194 6.876 5.653 1.00 94.19 101 PHE A N 1
ATOM 786 C CA . PHE A 1 101 ? -3.387 8.070 5.439 1.00 94.19 101 PHE A CA 1
ATOM 787 C C . PHE A 1 101 ? -2.445 7.832 4.260 1.00 94.19 101 PHE A C 1
ATOM 789 O O . PHE A 1 101 ? -1.795 6.793 4.186 1.00 94.19 101 PHE A O 1
ATOM 796 N N . THR A 1 102 ? -2.363 8.791 3.348 1.00 91.00 102 THR A N 1
ATOM 797 C CA . THR A 1 102 ? -1.462 8.757 2.191 1.00 91.00 102 THR A CA 1
ATOM 798 C C . THR A 1 102 ? -0.989 10.174 1.892 1.00 91.00 102 THR A C 1
ATOM 800 O O . THR A 1 102 ? -1.731 11.136 2.113 1.00 91.00 102 THR A O 1
ATOM 803 N N . ASP A 1 103 ? 0.252 10.317 1.445 1.00 86.44 103 ASP A N 1
ATOM 804 C CA . ASP A 1 103 ? 0.881 11.582 1.085 1.00 86.44 103 ASP A CA 1
ATOM 805 C C . ASP A 1 103 ? 0.916 11.772 -0.435 1.00 86.44 103 ASP A C 1
ATOM 807 O O . ASP A 1 103 ? 1.969 11.791 -1.051 1.00 86.44 103 ASP A O 1
ATOM 811 N N . ASN A 1 104 ? -0.270 11.960 -1.024 1.00 67.56 104 ASN A N 1
ATOM 812 C CA . ASN A 1 104 ? -0.499 12.481 -2.381 1.00 67.56 104 ASN A CA 1
ATOM 813 C C . ASN A 1 104 ? 0.471 11.966 -3.473 1.00 67.56 104 ASN A C 1
ATOM 815 O O . ASN A 1 104 ? 0.929 12.760 -4.299 1.00 67.56 104 ASN A O 1
ATOM 819 N N . CYS A 1 105 ? 0.783 10.665 -3.426 1.00 56.53 105 CYS A N 1
ATOM 820 C CA . CYS A 1 105 ? 1.793 10.002 -4.252 1.00 56.53 105 CYS A CA 1
ATOM 821 C C . CYS A 1 105 ? 1.646 10.243 -5.762 1.00 56.53 105 CYS A C 1
ATOM 823 O O . CYS A 1 105 ? 0.494 10.293 -6.255 1.00 56.53 105 CYS A O 1
#

Foldseek 3Di:
DPVVVVLVVLLVVCQVCVQAEWEKEKEKDDWDFPPDDPDPVVVVDDTKTKTWMWIATSNVRDIDIDIDIPVVHDDDPV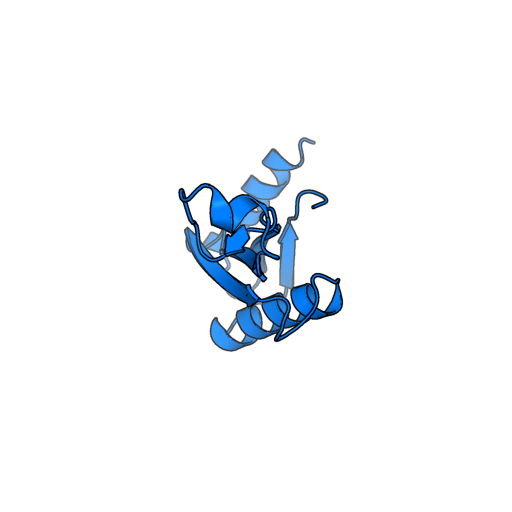VVVVVVVVCCVVVVRNHPYYHYHYDPD

Organism: NCBI:txid320908

Secondary structure (DSSP, 8-state):
--HHHHHHHHHHHHHH-TTTEEEEEEEEPPPEEES---SHHHHTSPPEEEEEEEEEETTTTEEEEEEEETTT--SSHHHHHHHHHHHHHHTT---SEEEEEE---

Radius of gyration: 17.01 Å; chains: 1; bounding box: 43×32×46 Å

Sequence (105 aa):
ESVREVLKDYTTKAKDSPDNVHVITVDLQQTLPTPKLSSGPAFYKRKLWTYNVGIHNCGTGKGFMFMWDESIAKRGSDEIGSCILKYVTSANVKAKKLVIFTDNC